Protein AF-A0A5K1DPZ9-F1 (afdb_monomer)

Structure (mmCIF, N/CA/C/O backbone):
data_AF-A0A5K1DPZ9-F1
#
_entry.id   AF-A0A5K1DPZ9-F1
#
loop_
_atom_site.group_PDB
_atom_site.id
_atom_site.type_symbol
_atom_site.label_atom_id
_atom_site.label_alt_id
_atom_site.label_comp_id
_atom_site.label_asym_id
_atom_site.label_entity_id
_atom_site.label_seq_id
_atom_site.pdbx_PDB_ins_code
_atom_site.Cartn_x
_atom_site.Cartn_y
_atom_site.Cartn_z
_atom_site.occupancy
_atom_site.B_iso_or_equiv
_atom_site.auth_seq_id
_atom_site.auth_comp_id
_atom_site.auth_asym_id
_atom_site.auth_atom_id
_atom_site.pdbx_PDB_model_num
ATOM 1 N N . THR A 1 1 ? -26.728 1.963 1.197 1.00 38.94 1 THR A N 1
ATOM 2 C CA . THR A 1 1 ? -26.858 2.269 2.638 1.00 38.94 1 THR A CA 1
ATOM 3 C C . THR A 1 1 ? -25.895 3.391 2.950 1.00 38.94 1 THR A C 1
ATOM 5 O O . THR A 1 1 ? -24.713 3.185 2.705 1.00 38.94 1 THR A O 1
ATOM 8 N N . PRO A 1 2 ? -26.332 4.582 3.393 1.00 40.69 2 PRO A N 1
ATOM 9 C CA . PRO A 1 2 ? -25.374 5.564 3.884 1.00 40.69 2 PRO A CA 1
ATOM 10 C C . PRO A 1 2 ? -24.814 5.032 5.212 1.00 40.69 2 PRO A C 1
ATOM 12 O O . PRO A 1 2 ? -25.579 4.618 6.084 1.00 40.69 2 PRO A O 1
ATOM 15 N N . MET A 1 3 ? -23.490 4.927 5.308 1.00 49.69 3 MET A N 1
ATOM 16 C CA . MET A 1 3 ? -22.796 4.342 6.460 1.00 49.69 3 MET A CA 1
ATOM 17 C C . MET A 1 3 ? -22.675 5.395 7.570 1.00 49.69 3 MET A C 1
ATOM 19 O O . MET A 1 3 ? -22.384 6.556 7.293 1.00 49.69 3 MET A O 1
ATOM 23 N N . ALA A 1 4 ? -22.995 5.006 8.805 1.00 47.25 4 ALA A N 1
ATOM 24 C CA . ALA A 1 4 ? -23.204 5.917 9.929 1.00 47.25 4 ALA A CA 1
ATOM 25 C C . ALA A 1 4 ? -21.896 6.566 10.444 1.00 47.25 4 ALA A C 1
ATOM 27 O O . ALA A 1 4 ? -20.842 5.937 10.358 1.00 47.25 4 ALA A O 1
ATOM 28 N N . PRO A 1 5 ? -21.956 7.782 11.027 1.00 51.44 5 PRO A N 1
ATOM 29 C CA . PRO A 1 5 ? -20.809 8.411 11.682 1.00 51.44 5 PRO A CA 1
ATOM 30 C C . PRO A 1 5 ? -20.382 7.622 12.927 1.00 51.44 5 PRO A C 1
ATOM 32 O O . PRO A 1 5 ? -21.224 7.221 13.735 1.00 51.44 5 PRO A O 1
ATOM 35 N N . GLY A 1 6 ? -19.076 7.418 13.096 1.00 49.28 6 GLY A N 1
ATOM 36 C CA . GLY A 1 6 ? -18.513 6.735 14.256 1.00 49.28 6 GLY A CA 1
ATOM 37 C C . GLY A 1 6 ? -18.212 7.694 15.408 1.00 49.28 6 GLY A C 1
ATOM 38 O O . GLY A 1 6 ? -17.197 8.371 15.381 1.00 49.28 6 GLY A O 1
ATOM 39 N N . GLY A 1 7 ? -19.050 7.686 16.449 1.00 53.12 7 GLY A N 1
ATOM 40 C CA . GLY A 1 7 ? -18.667 8.079 17.816 1.00 53.12 7 GLY A CA 1
ATOM 41 C C . GLY A 1 7 ? -18.277 9.545 18.080 1.00 53.12 7 GLY A C 1
ATOM 42 O O . GLY A 1 7 ? -18.290 10.404 17.212 1.00 53.12 7 GLY A O 1
ATOM 43 N N . SER A 1 8 ? -17.986 9.848 19.351 1.00 51.06 8 SER A N 1
ATOM 44 C CA . SER A 1 8 ? -17.953 11.191 19.960 1.00 51.06 8 SER A CA 1
ATOM 45 C C . SER A 1 8 ? -16.770 12.104 19.582 1.00 51.06 8 SER A C 1
ATOM 47 O O . SER A 1 8 ? -16.481 13.041 20.325 1.00 51.06 8 SER A O 1
ATOM 49 N N . GLN A 1 9 ? -16.066 11.855 18.476 1.00 53.97 9 GLN A N 1
ATOM 50 C CA . GLN A 1 9 ? -14.869 12.611 18.082 1.00 53.97 9 GLN A CA 1
ATOM 51 C C . GLN A 1 9 ? -14.850 12.889 16.569 1.00 53.97 9 GLN A C 1
ATOM 53 O O . GLN A 1 9 ? -14.183 12.210 15.798 1.00 53.97 9 GLN A O 1
ATOM 58 N N . GLY A 1 10 ? -15.576 13.927 16.146 1.00 56.53 10 GLY A N 1
ATOM 59 C CA . GLY A 1 10 ? -15.526 14.441 14.771 1.00 56.53 10 GLY A CA 1
ATOM 60 C C . GLY A 1 10 ? -16.196 13.557 13.709 1.00 56.53 10 GLY A C 1
ATOM 61 O O . GLY A 1 10 ? -16.553 12.407 13.930 1.00 56.53 10 GLY A O 1
ATOM 62 N N . THR A 1 11 ? -16.415 14.130 12.526 1.00 69.38 11 THR A N 1
ATOM 63 C CA . THR A 1 11 ? -17.128 13.519 11.389 1.00 69.38 11 THR A CA 1
ATOM 64 C C . THR A 1 11 ? -16.234 12.589 10.558 1.00 69.38 11 THR A C 1
ATOM 66 O O . THR A 1 11 ? -16.290 12.626 9.329 1.00 69.38 11 THR A O 1
ATOM 69 N N . TYR A 1 12 ? -15.354 11.814 11.193 1.00 73.62 12 TYR A N 1
ATOM 70 C CA . TYR A 1 12 ? -14.464 10.898 10.479 1.00 73.62 12 TYR A CA 1
ATOM 71 C C . TYR A 1 12 ? -15.162 9.566 10.197 1.00 73.62 12 TYR A C 1
ATOM 73 O O . TYR A 1 12 ? -15.909 9.037 11.023 1.00 73.62 12 TYR A O 1
ATOM 81 N N . TYR A 1 13 ? -14.897 9.007 9.018 1.00 81.81 13 TYR A N 1
ATOM 82 C CA . TYR A 1 13 ? -15.325 7.660 8.663 1.00 81.81 13 TYR A CA 1
ATOM 83 C C . TYR A 1 13 ? -14.196 6.694 9.004 1.00 81.81 13 TYR A C 1
ATOM 85 O O . TYR A 1 13 ? -13.175 6.674 8.320 1.00 81.81 13 TYR A O 1
ATOM 93 N N . VAL A 1 14 ? -14.371 5.921 10.076 1.00 85.56 14 VAL A N 1
ATOM 94 C CA . VAL A 1 14 ? -13.345 5.012 10.598 1.00 85.56 14 VAL A CA 1
ATOM 95 C C . VAL A 1 14 ? -13.751 3.562 10.356 1.00 85.56 14 VAL A C 1
ATOM 97 O O . VAL A 1 14 ? -14.865 3.164 10.697 1.00 85.56 14 VAL A O 1
ATOM 100 N N . LEU A 1 15 ? -12.840 2.771 9.790 1.00 88.75 15 LEU A N 1
ATOM 101 C CA . LEU A 1 15 ? -12.957 1.317 9.664 1.00 88.75 15 LEU A CA 1
ATOM 102 C C . LEU A 1 15 ? -11.798 0.624 10.384 1.00 88.75 15 LEU A C 1
ATOM 104 O O . LEU A 1 15 ? -10.697 1.159 10.450 1.00 88.75 15 LEU A O 1
ATOM 108 N N . ASN A 1 16 ? -12.011 -0.603 10.855 1.00 89.88 16 ASN A N 1
ATOM 109 C CA . ASN A 1 16 ? -10.950 -1.402 11.470 1.00 89.88 16 ASN A CA 1
ATOM 110 C C . ASN A 1 16 ? -10.340 -2.345 10.430 1.00 89.88 16 ASN A C 1
ATOM 112 O O . ASN A 1 16 ? -11.002 -3.274 9.951 1.00 89.88 16 ASN A O 1
ATOM 116 N N . LEU A 1 17 ? -9.071 -2.113 10.103 1.00 92.31 17 LEU A N 1
ATOM 117 C CA . LEU A 1 17 ? -8.258 -2.981 9.266 1.00 92.31 17 LEU A CA 1
ATOM 118 C C . LEU A 1 17 ? -7.911 -4.263 10.033 1.00 92.31 17 LEU A C 1
ATOM 120 O O . LEU A 1 17 ? -7.648 -4.276 11.234 1.00 92.31 17 LEU A O 1
ATOM 124 N N . THR A 1 18 ? -7.959 -5.392 9.352 1.00 94.25 18 THR A N 1
ATOM 125 C CA . THR A 1 18 ? -7.637 -6.709 9.909 1.00 94.25 18 THR A CA 1
ATOM 126 C C . THR A 1 18 ? -6.372 -7.273 9.304 1.00 94.25 18 THR A C 1
ATOM 128 O O . THR A 1 18 ? -5.615 -7.918 10.019 1.00 94.25 18 THR A O 1
ATOM 131 N N . ASP A 1 19 ? -6.145 -7.028 8.016 1.00 96.06 19 ASP A N 1
ATOM 132 C CA . ASP A 1 19 ? -4.964 -7.483 7.299 1.00 96.06 19 ASP A CA 1
ATOM 133 C C . ASP A 1 19 ? -4.863 -6.785 5.938 1.00 96.06 19 ASP A C 1
ATOM 135 O O . ASP A 1 19 ? -5.807 -6.127 5.491 1.00 96.06 19 ASP A O 1
ATOM 139 N N . ILE A 1 20 ? -3.748 -6.994 5.246 1.00 97.62 20 ILE A N 1
ATOM 140 C CA . ILE A 1 20 ? -3.567 -6.626 3.843 1.00 97.62 20 ILE A CA 1
ATOM 141 C C . ILE A 1 20 ? -3.083 -7.868 3.097 1.00 97.62 20 ILE A C 1
ATOM 143 O O . ILE A 1 20 ? -2.264 -8.635 3.604 1.00 97.62 20 ILE A O 1
ATOM 147 N N . SER A 1 21 ? -3.590 -8.072 1.887 1.00 98.19 21 SER A N 1
ATOM 148 C CA . SER A 1 21 ? -3.037 -9.035 0.937 1.00 98.19 21 SER A CA 1
ATOM 149 C C . SER A 1 21 ? -2.356 -8.306 -0.211 1.00 98.19 21 SER A C 1
ATOM 151 O O . SER A 1 21 ? -2.898 -7.331 -0.732 1.00 98.19 21 SER A O 1
ATOM 153 N N . ILE A 1 22 ? -1.192 -8.799 -0.628 1.00 97.19 22 ILE A N 1
ATOM 154 C CA . ILE A 1 22 ? -0.477 -8.344 -1.824 1.00 97.19 22 ILE A CA 1
ATOM 155 C C . ILE A 1 22 ? -0.507 -9.486 -2.834 1.00 97.19 22 ILE A C 1
ATOM 157 O O . ILE A 1 22 ? -0.092 -10.610 -2.534 1.00 97.19 22 ILE A O 1
ATOM 161 N N . ALA A 1 23 ? -1.047 -9.203 -4.018 1.00 93.00 23 ALA A N 1
ATOM 162 C CA . ALA A 1 23 ? -1.520 -10.205 -4.961 1.00 93.00 23 ALA A CA 1
ATOM 163 C C . ALA A 1 23 ? -2.430 -11.228 -4.251 1.00 93.00 23 ALA A C 1
ATOM 165 O O . ALA A 1 23 ? -3.517 -10.878 -3.800 1.00 93.00 23 ALA A O 1
ATOM 166 N N . ASN A 1 24 ? -1.966 -12.470 -4.100 1.00 89.50 24 ASN A N 1
ATOM 167 C CA . ASN A 1 24 ? -2.717 -13.554 -3.461 1.00 89.50 24 ASN A CA 1
ATOM 168 C C . ASN A 1 24 ? -2.133 -13.974 -2.100 1.00 89.50 24 ASN A C 1
ATOM 170 O O . ASN A 1 24 ? -2.517 -15.016 -1.570 1.00 89.50 24 ASN A O 1
ATOM 174 N N . SER A 1 25 ? -1.187 -13.207 -1.545 1.00 95.62 25 SER A N 1
ATOM 175 C CA . SER A 1 25 ? -0.531 -13.526 -0.275 1.00 95.62 25 SER A CA 1
ATOM 176 C C . SER A 1 25 ? -0.984 -12.583 0.829 1.00 95.62 25 SER A C 1
ATOM 178 O O . SER A 1 25 ? -0.790 -11.371 0.740 1.00 95.62 25 SER A O 1
ATOM 180 N N . ARG A 1 26 ? -1.531 -13.161 1.898 1.00 96.75 26 ARG A N 1
ATOM 181 C CA . ARG A 1 26 ? -1.926 -12.445 3.112 1.00 96.75 26 ARG A CA 1
ATOM 182 C C . ARG A 1 26 ? -0.699 -12.134 3.966 1.00 96.75 26 ARG A C 1
ATOM 184 O O . ARG A 1 26 ? 0.135 -13.017 4.167 1.00 96.75 26 ARG A O 1
ATOM 191 N N . LEU A 1 27 ? -0.580 -10.897 4.446 1.00 95.75 27 LEU A N 1
ATOM 192 C CA . LEU A 1 27 ? 0.605 -10.455 5.184 1.00 95.75 27 LEU A CA 1
ATOM 193 C C . LEU A 1 27 ? 0.609 -10.913 6.647 1.00 95.75 27 LEU A C 1
ATOM 195 O O . LEU A 1 27 ? 1.687 -11.104 7.202 1.00 95.75 27 LEU A O 1
ATOM 199 N N . ASN A 1 28 ? -0.562 -11.157 7.248 1.00 95.12 28 ASN A N 1
ATOM 200 C CA . ASN A 1 28 ? -0.712 -11.440 8.680 1.00 95.12 28 ASN A CA 1
ATOM 201 C C . ASN A 1 28 ? -0.086 -10.325 9.526 1.00 95.12 28 ASN A C 1
ATOM 203 O O . ASN A 1 28 ? 0.769 -10.580 10.382 1.00 95.12 28 ASN A O 1
ATOM 207 N N . ILE A 1 29 ? -0.506 -9.089 9.236 1.00 90.94 29 ILE A N 1
ATOM 208 C CA . ILE A 1 29 ? 0.071 -7.869 9.808 1.00 90.94 29 ILE A CA 1
ATOM 209 C C . ILE A 1 29 ? 0.132 -7.951 11.330 1.00 90.94 29 ILE A C 1
ATOM 211 O O . ILE A 1 29 ? -0.861 -8.211 12.013 1.00 90.94 29 ILE A O 1
ATOM 215 N N . GLN A 1 30 ? 1.315 -7.661 11.858 1.00 89.19 30 GLN A N 1
ATOM 216 C CA . GLN A 1 30 ? 1.502 -7.404 13.275 1.00 89.19 30 GLN A CA 1
ATOM 217 C C . GLN A 1 30 ? 1.329 -5.906 13.519 1.00 89.19 30 GLN A C 1
ATOM 219 O O . GLN A 1 30 ? 2.164 -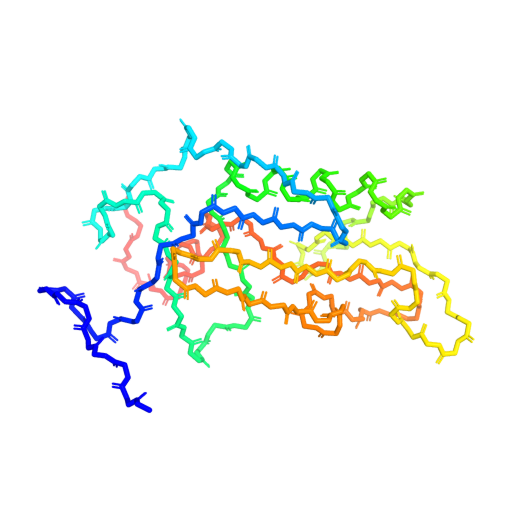5.121 13.088 1.00 89.19 30 GLN A O 1
ATOM 224 N N . PHE A 1 31 ? 0.271 -5.521 14.231 1.00 83.00 31 PHE A N 1
ATOM 225 C CA . PHE A 1 31 ? 0.008 -4.133 14.657 1.00 83.00 31 PHE A CA 1
ATOM 226 C C . PHE A 1 31 ? 0.760 -3.773 15.953 1.00 83.00 31 PHE A C 1
ATOM 228 O O . PHE A 1 31 ? 0.320 -2.932 16.732 1.00 83.00 31 PHE A O 1
ATOM 235 N N . GLY A 1 32 ? 1.831 -4.513 16.260 1.00 61.78 32 GLY A N 1
ATOM 236 C CA . GLY A 1 32 ? 2.473 -4.542 17.575 1.00 61.78 32 GLY A CA 1
ATOM 237 C C . GLY A 1 32 ? 3.281 -3.291 17.930 1.00 61.78 32 GLY A C 1
ATOM 238 O O . GLY A 1 32 ? 3.736 -3.198 19.068 1.00 61.78 32 GLY A O 1
ATOM 239 N N . GLY A 1 33 ? 3.468 -2.356 16.992 1.00 56.38 33 GLY A N 1
ATOM 240 C CA . GLY A 1 33 ? 4.175 -1.088 17.196 1.00 56.38 33 GLY A CA 1
ATOM 241 C C . GLY A 1 33 ? 3.354 0.160 16.858 1.00 56.38 33 GLY A C 1
ATOM 242 O O . GLY A 1 33 ? 3.758 1.260 17.234 1.00 56.38 33 GLY A O 1
ATOM 243 N N . ALA A 1 3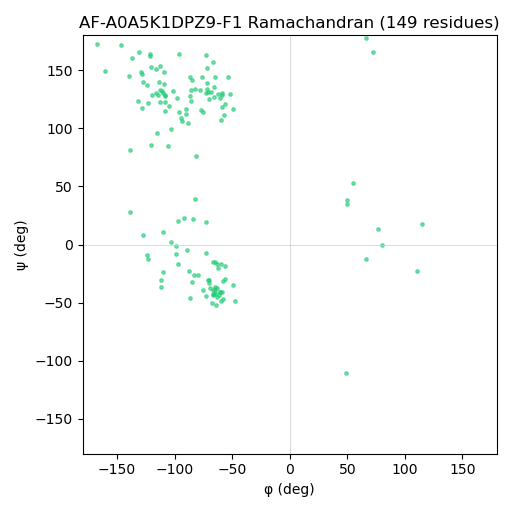4 ? 2.211 0.011 16.187 1.00 55.78 34 ALA A N 1
ATOM 244 C CA . ALA A 1 34 ? 1.321 1.106 15.836 1.00 55.78 34 ALA A CA 1
ATOM 245 C C . ALA A 1 34 ? 0.844 1.827 17.105 1.00 55.78 34 ALA A C 1
ATOM 247 O O . ALA A 1 34 ? 0.026 1.315 17.875 1.00 55.78 34 ALA A O 1
ATOM 248 N N . GLN A 1 35 ? 1.371 3.033 17.339 1.00 53.06 35 GLN A N 1
ATOM 249 C CA . GLN A 1 35 ? 0.887 3.883 18.418 1.00 53.06 35 GLN A CA 1
ATOM 250 C C . GLN A 1 35 ? -0.595 4.151 18.180 1.00 53.06 35 GLN A C 1
ATOM 252 O O . GLN A 1 35 ? -0.987 4.748 17.178 1.00 53.06 35 GLN A O 1
ATOM 257 N N . THR A 1 36 ? -1.427 3.723 19.125 1.00 54.97 36 THR A N 1
A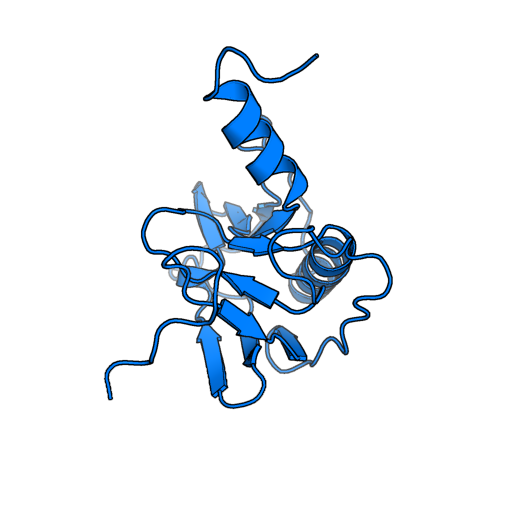TOM 258 C CA . THR A 1 36 ? -2.804 4.192 19.202 1.00 54.97 36 THR A CA 1
ATOM 259 C C . THR A 1 36 ? -2.751 5.706 19.327 1.00 54.97 36 THR A C 1
ATOM 261 O O . THR A 1 36 ? -2.297 6.229 20.348 1.00 54.97 36 THR A O 1
ATOM 264 N N . THR A 1 37 ? -3.193 6.429 18.304 1.00 55.31 37 THR A N 1
ATOM 265 C CA . THR A 1 37 ? -3.391 7.865 18.463 1.00 55.31 37 THR A CA 1
ATOM 266 C C . THR A 1 37 ? -4.510 8.067 19.484 1.00 55.31 37 THR A C 1
ATOM 268 O O . THR A 1 37 ? -5.476 7.296 19.527 1.00 55.31 37 THR A O 1
ATOM 271 N N . ALA A 1 38 ? -4.405 9.112 20.309 1.00 53.09 38 ALA A N 1
ATOM 272 C CA . ALA A 1 38 ? -5.465 9.474 21.258 1.00 53.09 38 ALA A CA 1
ATOM 273 C C . ALA A 1 38 ? -6.827 9.708 20.565 1.00 53.09 38 ALA A C 1
ATOM 275 O O . ALA A 1 38 ? -7.865 9.660 21.222 1.00 53.09 38 ALA A O 1
ATOM 276 N N . LEU A 1 39 ? -6.799 9.940 19.247 1.00 58.81 39 LEU A N 1
ATOM 277 C CA . LEU A 1 39 ? -7.946 10.143 18.369 1.00 58.81 39 LEU A CA 1
ATOM 278 C C . LEU A 1 39 ? -8.708 8.847 18.042 1.00 58.81 39 LEU A C 1
ATOM 280 O O . LEU A 1 39 ? -9.930 8.866 17.956 1.00 58.81 39 LEU A O 1
ATOM 284 N N . LEU A 1 40 ? -8.009 7.728 17.821 1.00 66.75 40 LEU A N 1
ATOM 285 C CA . LEU A 1 40 ? -8.634 6.511 17.283 1.00 66.75 40 LEU A CA 1
ATOM 286 C C . LEU A 1 40 ? -8.727 5.365 18.294 1.00 66.75 40 LEU A C 1
ATOM 288 O O . LEU A 1 40 ? -9.591 4.505 18.150 1.00 66.75 40 LEU A O 1
ATOM 292 N N . GLY A 1 41 ? -7.872 5.334 19.323 1.00 65.31 41 GLY A N 1
ATOM 293 C CA . GLY A 1 41 ? -7.937 4.355 20.422 1.00 65.31 41 GLY A CA 1
ATOM 294 C C . GLY A 1 41 ? -7.665 2.886 20.046 1.00 65.31 41 GLY A C 1
ATOM 295 O O . GLY A 1 41 ? -7.435 2.071 20.934 1.00 65.31 41 GLY A O 1
ATOM 296 N N . ASP A 1 42 ? -7.643 2.552 18.755 1.00 75.25 42 ASP A N 1
ATOM 297 C CA . ASP A 1 42 ? -7.289 1.246 18.197 1.00 75.25 42 ASP A CA 1
ATOM 298 C C . ASP A 1 42 ? -6.288 1.445 17.051 1.00 75.25 42 ASP A C 1
ATOM 300 O O . ASP A 1 42 ? -6.574 2.145 16.078 1.00 75.25 42 ASP A O 1
ATOM 304 N N . ALA A 1 43 ? -5.130 0.794 17.163 1.00 76.81 43 ALA A N 1
ATOM 305 C CA . ALA A 1 43 ? -4.033 0.796 16.197 1.00 76.81 43 ALA A CA 1
ATOM 306 C C . ALA A 1 43 ? -4.431 0.267 14.805 1.00 76.81 43 ALA A C 1
ATOM 308 O O . ALA A 1 43 ? -3.731 0.477 13.819 1.00 76.81 43 ALA A O 1
ATOM 309 N N . ARG A 1 44 ? -5.569 -0.425 14.724 1.00 83.62 44 ARG A N 1
ATOM 310 C CA . ARG A 1 44 ? -6.143 -0.981 13.496 1.00 83.62 44 ARG A CA 1
ATOM 311 C C . ARG A 1 44 ? -7.077 -0.013 12.775 1.00 83.62 44 ARG A C 1
ATOM 313 O O . ARG A 1 44 ? -7.603 -0.351 11.716 1.00 83.62 44 ARG A O 1
ATOM 320 N N . SER A 1 45 ? -7.344 1.148 13.360 1.00 85.25 45 SER A N 1
ATOM 321 C CA . SER A 1 45 ? -8.268 2.131 12.804 1.00 85.25 45 SER A CA 1
ATOM 322 C C . SER A 1 45 ? -7.688 2.798 11.562 1.00 85.25 45 SER A C 1
ATOM 324 O O . SER A 1 45 ? -6.569 3.301 11.579 1.00 85.25 45 SER A O 1
ATOM 326 N N . ILE A 1 46 ? -8.484 2.849 10.500 1.00 86.69 46 ILE A N 1
ATOM 327 C CA . ILE A 1 46 ? -8.192 3.542 9.248 1.00 86.69 46 ILE A CA 1
ATOM 328 C C . ILE A 1 46 ? -9.271 4.592 9.025 1.00 86.69 46 ILE A C 1
ATOM 330 O O . ILE A 1 46 ? -10.463 4.280 9.072 1.00 86.69 46 ILE A O 1
ATOM 334 N N . ILE A 1 47 ? -8.847 5.825 8.761 1.00 87.25 47 ILE A N 1
ATOM 335 C CA . ILE A 1 47 ? -9.729 6.911 8.335 1.00 87.25 47 ILE A CA 1
ATOM 336 C C . ILE A 1 47 ? -9.885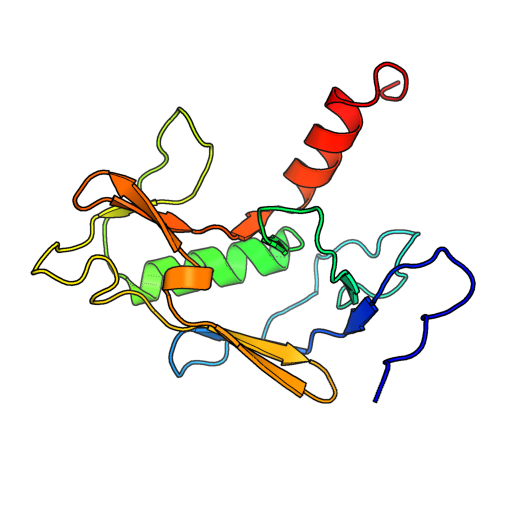 6.832 6.817 1.00 87.25 47 ILE A C 1
ATOM 338 O O . ILE A 1 47 ? -8.904 6.691 6.090 1.00 87.25 47 ILE A O 1
ATOM 342 N N . ILE A 1 48 ? -11.124 6.932 6.344 1.00 87.12 48 ILE A N 1
ATOM 343 C CA . ILE A 1 48 ? -11.435 7.122 4.930 1.00 87.12 48 ILE A CA 1
ATOM 344 C C . ILE A 1 48 ? -11.863 8.567 4.736 1.00 87.12 48 ILE A C 1
ATOM 346 O O . ILE A 1 48 ? -12.872 9.015 5.286 1.00 87.12 48 ILE A O 1
ATOM 350 N N . ASP A 1 49 ? -11.114 9.280 3.911 1.00 84.00 49 ASP A N 1
ATOM 351 C CA . ASP A 1 49 ? -11.400 10.656 3.554 1.00 84.00 49 ASP A CA 1
ATOM 352 C C . ASP A 1 49 ? -11.193 10.876 2.046 1.00 84.00 49 ASP A C 1
ATOM 354 O O . ASP A 1 49 ? -10.565 10.074 1.356 1.00 84.00 49 ASP A O 1
ATOM 358 N N . SER A 1 50 ? -11.783 11.944 1.513 1.00 84.88 50 SER A N 1
ATOM 359 C CA . SER A 1 50 ? -11.650 12.327 0.102 1.00 84.88 50 SER A CA 1
ATOM 360 C C . SER A 1 50 ? -10.616 13.435 -0.135 1.00 84.88 50 SER A C 1
ATOM 362 O O . SER A 1 50 ? -10.488 13.905 -1.264 1.00 84.88 50 SER A O 1
ATOM 364 N N . GLY A 1 51 ? -9.976 13.938 0.923 1.00 82.50 51 GLY A N 1
ATOM 365 C CA . GLY A 1 51 ? -9.044 15.069 0.894 1.00 82.50 51 GLY A CA 1
ATOM 366 C C . GLY A 1 51 ? -7.571 14.662 0.823 1.00 82.50 51 GLY A C 1
ATOM 367 O O . GLY A 1 51 ? -6.733 15.486 0.460 1.00 82.50 51 GLY A O 1
ATOM 368 N N . THR A 1 52 ? -7.257 13.407 1.126 1.00 82.75 52 THR A N 1
ATOM 369 C CA . THR A 1 52 ? -5.902 12.872 1.185 1.00 82.75 52 THR A CA 1
ATOM 370 C C . THR A 1 52 ? -5.563 12.148 -0.116 1.00 82.75 52 THR A C 1
ATOM 372 O O . THR A 1 52 ? -6.282 11.259 -0.567 1.00 82.75 52 THR A O 1
ATOM 375 N N . ALA A 1 53 ? -4.446 12.532 -0.743 1.00 85.69 53 ALA A N 1
ATOM 376 C CA . ALA A 1 53 ? -4.014 11.964 -2.024 1.00 85.69 53 ALA A CA 1
ATOM 377 C C . ALA A 1 53 ? -3.239 10.638 -1.894 1.00 85.69 53 ALA A C 1
ATOM 379 O O . ALA A 1 53 ? -3.215 9.853 -2.840 1.00 85.69 53 ALA A O 1
ATOM 380 N N . LEU A 1 54 ? -2.579 10.404 -0.755 1.00 90.75 54 LEU A N 1
ATOM 381 C CA . LEU A 1 54 ? -1.785 9.205 -0.469 1.00 90.75 54 LEU A CA 1
ATOM 382 C C . LEU A 1 54 ? -2.447 8.381 0.636 1.00 90.75 54 LEU A C 1
ATOM 384 O O . LEU A 1 54 ? -3.152 8.915 1.484 1.00 90.75 54 LEU A O 1
ATOM 388 N N . THR A 1 55 ? -2.198 7.074 0.650 1.00 91.75 55 THR A N 1
ATOM 389 C CA . THR A 1 55 ? -2.584 6.238 1.792 1.00 91.75 55 THR A CA 1
ATOM 390 C C . THR A 1 55 ? -1.470 6.267 2.827 1.00 91.75 55 THR A C 1
ATOM 392 O O . THR A 1 55 ? -0.321 5.973 2.511 1.00 91.75 55 THR A O 1
ATOM 395 N N . TYR A 1 56 ? -1.809 6.582 4.069 1.00 90.19 56 TYR A N 1
ATOM 396 C CA . TYR A 1 56 ? -0.859 6.587 5.173 1.00 90.19 56 TYR A CA 1
ATOM 397 C C . TYR A 1 56 ? -1.139 5.408 6.096 1.00 90.19 56 TYR A C 1
ATOM 399 O O . TYR A 1 56 ? -2.277 5.200 6.518 1.00 90.19 56 TYR A O 1
ATOM 407 N N . LEU A 1 57 ? -0.105 4.626 6.388 1.00 89.94 57 LEU A N 1
ATOM 408 C CA . LEU A 1 57 ? -0.164 3.501 7.317 1.00 89.94 57 LEU A CA 1
ATOM 409 C C . LEU A 1 57 ? 0.752 3.778 8.504 1.00 89.94 57 LEU A C 1
ATOM 411 O O . LEU A 1 57 ? 1.762 4.461 8.359 1.00 89.94 57 LEU A O 1
ATOM 415 N N . ALA A 1 58 ? 0.416 3.233 9.673 1.00 86.56 58 ALA A N 1
ATOM 416 C CA . ALA A 1 58 ? 1.343 3.239 10.801 1.00 86.56 58 ALA A CA 1
ATOM 417 C C . ALA A 1 58 ? 2.689 2.621 10.381 1.00 86.56 58 ALA A C 1
ATOM 419 O O . ALA A 1 58 ? 2.701 1.688 9.579 1.00 86.56 58 ALA A O 1
ATOM 420 N N . GLU A 1 59 ? 3.797 3.152 10.902 1.00 85.12 59 GLU A N 1
ATOM 421 C CA . GLU A 1 59 ? 5.169 2.799 10.500 1.00 85.12 59 GLU A CA 1
ATOM 422 C C . GLU A 1 5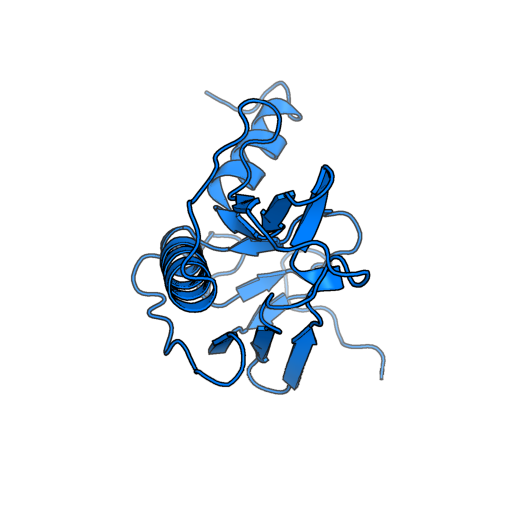9 ? 5.403 1.280 10.431 1.00 85.12 59 GLU A C 1
ATOM 424 O O . GLU A 1 59 ? 5.854 0.762 9.412 1.00 85.12 59 GLU A O 1
ATOM 429 N N . ASP A 1 60 ? 5.002 0.542 11.468 1.00 85.56 60 ASP A N 1
ATOM 430 C CA . ASP A 1 60 ? 5.154 -0.914 11.541 1.00 85.56 60 ASP A CA 1
ATOM 431 C C . ASP A 1 60 ? 4.360 -1.652 10.453 1.00 85.56 60 ASP A C 1
ATOM 433 O O . ASP A 1 60 ? 4.825 -2.653 9.898 1.00 85.56 60 ASP A O 1
ATOM 437 N N . VAL A 1 61 ? 3.166 -1.162 10.123 1.00 91.25 61 VAL A N 1
ATOM 438 C CA . VAL A 1 61 ? 2.336 -1.696 9.040 1.00 91.25 61 VAL A CA 1
ATOM 439 C C . VAL A 1 61 ? 2.919 -1.324 7.675 1.00 91.25 61 VAL A C 1
ATOM 441 O O . VAL A 1 61 ? 2.998 -2.182 6.792 1.00 91.25 61 VAL A O 1
ATOM 444 N N . TYR A 1 62 ? 3.351 -0.073 7.497 1.00 92.31 62 TYR A N 1
ATOM 445 C CA . TYR A 1 62 ? 3.989 0.399 6.271 1.00 92.31 62 TYR A CA 1
ATOM 446 C C . TYR A 1 62 ? 5.234 -0.427 5.945 1.00 92.31 62 TYR A C 1
ATOM 448 O O . TYR A 1 62 ? 5.353 -0.909 4.821 1.00 92.31 62 TYR A O 1
ATOM 456 N N . ASP A 1 63 ? 6.109 -0.678 6.919 1.00 91.31 63 ASP A N 1
ATOM 457 C CA . ASP A 1 63 ? 7.332 -1.457 6.717 1.00 91.31 63 ASP A CA 1
ATOM 458 C C . ASP A 1 63 ? 7.039 -2.888 6.253 1.00 91.31 63 ASP A C 1
ATOM 460 O O . ASP A 1 63 ? 7.705 -3.417 5.355 1.00 91.31 63 ASP A O 1
ATOM 464 N N . GLN A 1 64 ? 6.013 -3.526 6.824 1.00 94.12 64 GLN A N 1
ATOM 465 C CA . GLN A 1 64 ? 5.564 -4.855 6.401 1.00 94.12 64 GLN A CA 1
ATOM 466 C C . GLN A 1 64 ? 5.058 -4.837 4.951 1.00 94.12 64 GLN A C 1
ATOM 468 O O . GLN A 1 64 ? 5.442 -5.696 4.151 1.00 94.12 64 GLN A O 1
ATOM 473 N N . VAL A 1 65 ? 4.252 -3.834 4.586 1.00 94.94 65 VAL A N 1
ATOM 474 C CA . VAL A 1 65 ? 3.741 -3.652 3.219 1.00 94.94 65 VAL A CA 1
ATOM 475 C C . VAL A 1 65 ? 4.881 -3.371 2.240 1.00 94.94 65 VAL A C 1
ATOM 477 O O . VAL A 1 65 ? 5.010 -4.077 1.243 1.00 94.94 65 VAL A O 1
ATOM 480 N N . ALA A 1 66 ? 5.745 -2.398 2.524 1.00 92.88 66 ALA A N 1
ATOM 481 C CA . ALA A 1 66 ? 6.860 -1.999 1.668 1.00 92.88 66 ALA A CA 1
ATOM 482 C C . ALA A 1 66 ? 7.829 -3.164 1.407 1.00 92.88 66 ALA A C 1
ATOM 484 O O . ALA A 1 66 ? 8.270 -3.380 0.272 1.00 92.88 66 ALA A O 1
ATOM 485 N N . ASN A 1 67 ? 8.123 -3.966 2.434 1.00 92.38 67 ASN A N 1
ATOM 486 C CA . ASN A 1 67 ? 8.956 -5.155 2.282 1.00 92.38 67 ASN A CA 1
ATOM 487 C C . ASN A 1 67 ? 8.286 -6.231 1.430 1.00 92.38 67 ASN A C 1
ATOM 489 O O . ASN A 1 67 ? 8.935 -6.806 0.555 1.00 92.38 67 ASN A O 1
ATOM 493 N N . ALA A 1 68 ? 6.995 -6.480 1.628 1.00 94.75 68 ALA A N 1
ATOM 494 C CA . ALA A 1 68 ? 6.274 -7.464 0.837 1.00 94.75 68 ALA A CA 1
ATOM 495 C C . ALA A 1 68 ? 6.089 -7.029 -0.630 1.00 94.75 68 ALA A C 1
ATOM 497 O O . ALA A 1 68 ? 6.257 -7.855 -1.527 1.00 94.75 68 ALA A O 1
ATOM 498 N N . VAL A 1 69 ? 5.855 -5.737 -0.898 1.00 94.44 69 VAL A N 1
ATOM 499 C CA . VAL A 1 69 ? 5.867 -5.176 -2.262 1.00 94.44 69 VAL A CA 1
ATOM 500 C C . VAL A 1 69 ? 7.231 -5.375 -2.912 1.00 94.44 69 VAL A C 1
ATOM 502 O O . VAL A 1 69 ? 7.312 -5.869 -4.035 1.00 94.44 69 VAL A O 1
ATOM 505 N N . ALA A 1 70 ? 8.312 -5.037 -2.209 1.00 90.38 70 ALA A N 1
ATOM 506 C CA . ALA A 1 70 ? 9.656 -5.202 -2.745 1.00 90.38 70 ALA A CA 1
ATOM 507 C C . ALA A 1 70 ? 9.986 -6.665 -3.072 1.00 90.38 70 ALA A C 1
ATOM 509 O O . ALA A 1 70 ? 10.570 -6.937 -4.119 1.00 90.38 70 ALA A O 1
ATOM 510 N N . ASN A 1 71 ? 9.581 -7.597 -2.206 1.00 91.25 71 ASN A N 1
ATOM 511 C CA . ASN A 1 71 ? 9.757 -9.029 -2.439 1.00 91.25 71 ASN A CA 1
ATOM 512 C C . ASN A 1 71 ? 8.943 -9.517 -3.643 1.00 91.25 71 ASN A C 1
ATOM 514 O O . ASN A 1 71 ? 9.427 -10.354 -4.401 1.00 91.25 71 ASN A O 1
ATOM 518 N N . PHE A 1 72 ? 7.725 -8.999 -3.829 1.00 92.25 72 PHE A N 1
ATOM 519 C CA . PHE A 1 72 ? 6.874 -9.359 -4.962 1.00 92.25 72 PHE A CA 1
ATOM 520 C C . PHE A 1 72 ? 7.450 -8.862 -6.289 1.00 92.25 72 PHE A C 1
ATOM 522 O O . PHE A 1 72 ? 7.560 -9.627 -7.243 1.00 92.25 72 PHE A O 1
ATOM 529 N N . ILE A 1 73 ? 7.816 -7.579 -6.348 1.00 88.25 73 ILE A N 1
ATOM 530 C CA . ILE A 1 73 ? 8.289 -6.947 -7.581 1.00 88.25 73 ILE A CA 1
ATOM 531 C C . ILE A 1 73 ? 9.678 -7.488 -7.961 1.00 88.25 73 ILE A C 1
ATOM 533 O O . ILE A 1 73 ? 9.979 -7.620 -9.144 1.00 88.25 73 ILE A O 1
ATOM 537 N N . ASN A 1 74 ? 10.519 -7.836 -6.976 1.00 83.94 74 ASN A N 1
ATOM 538 C CA . ASN A 1 74 ? 11.875 -8.354 -7.197 1.00 83.94 74 ASN A CA 1
ATOM 539 C C . ASN A 1 74 ? 12.693 -7.470 -8.172 1.00 83.94 74 ASN A C 1
ATOM 541 O O . ASN A 1 74 ? 13.438 -7.951 -9.031 1.00 83.94 74 ASN A O 1
ATOM 545 N N . HIS A 1 75 ? 12.508 -6.153 -8.060 1.00 75.12 75 HIS A N 1
ATOM 546 C CA . HIS A 1 75 ? 13.226 -5.136 -8.825 1.00 75.12 75 HIS A CA 1
ATOM 547 C C . HIS A 1 75 ? 13.956 -4.175 -7.895 1.00 75.12 75 HIS A C 1
ATOM 549 O O . HIS A 1 75 ? 13.693 -4.108 -6.692 1.00 75.12 75 HIS A O 1
ATOM 555 N N . GLU A 1 76 ? 14.894 -3.436 -8.477 1.00 79.31 76 GLU A N 1
ATOM 556 C CA . GLU A 1 76 ? 15.677 -2.435 -7.769 1.00 79.31 76 GLU A CA 1
ATOM 557 C C . GLU A 1 76 ? 14.764 -1.346 -7.193 1.00 79.31 76 GLU A C 1
ATOM 559 O O . GLU A 1 76 ? 13.949 -0.750 -7.907 1.00 79.31 76 GLU A O 1
ATOM 564 N N . ARG A 1 77 ? 14.895 -1.124 -5.878 1.00 81.62 77 ARG A N 1
ATOM 565 C CA . ARG A 1 77 ? 14.227 -0.031 -5.171 1.00 81.62 77 ARG A CA 1
ATOM 566 C C . ARG A 1 77 ? 14.903 1.276 -5.560 1.00 81.62 77 ARG A C 1
ATOM 568 O O . ARG A 1 77 ? 16.117 1.413 -5.446 1.00 81.62 77 ARG A O 1
ATOM 575 N N . LEU A 1 78 ? 14.092 2.243 -5.942 1.00 80.75 78 LEU A N 1
ATOM 576 C CA . LEU A 1 78 ? 14.485 3.614 -6.196 1.00 80.75 78 LEU A CA 1
ATOM 577 C C . LEU A 1 78 ? 13.837 4.500 -5.140 1.00 80.75 78 LEU A C 1
ATOM 579 O O . LEU A 1 78 ? 12.658 4.344 -4.823 1.00 80.75 78 LEU A O 1
ATOM 583 N N . SER A 1 79 ? 14.589 5.481 -4.665 1.00 74.06 79 SER A N 1
ATOM 584 C CA . SER A 1 79 ? 14.059 6.570 -3.850 1.00 74.06 79 SER A CA 1
ATOM 585 C C . SER A 1 79 ? 14.349 7.872 -4.587 1.00 74.06 79 SER A C 1
ATOM 587 O O . SER A 1 79 ? 15.408 8.467 -4.376 1.00 74.06 79 SER A O 1
ATOM 589 N N . PRO A 1 80 ? 13.476 8.285 -5.531 1.00 64.88 80 PRO A N 1
ATOM 590 C CA . PRO A 1 80 ? 13.666 9.526 -6.261 1.00 64.88 80 PRO A CA 1
ATOM 591 C C . PRO A 1 80 ? 13.705 10.694 -5.269 1.00 64.88 80 PRO A C 1
ATOM 593 O O . PRO A 1 80 ? 12.781 10.828 -4.461 1.00 64.88 80 PRO A O 1
ATOM 596 N N . PRO A 1 81 ? 14.727 11.564 -5.337 1.00 57.97 81 PRO A N 1
ATOM 597 C CA . PRO A 1 81 ? 14.928 12.629 -4.354 1.00 57.97 81 PRO A CA 1
ATOM 598 C C . PRO A 1 81 ? 13.784 13.656 -4.315 1.00 57.97 81 PRO A C 1
ATOM 600 O O . PRO A 1 81 ? 13.672 14.405 -3.353 1.00 57.97 81 PRO A O 1
ATOM 603 N N . GLU A 1 82 ? 12.934 13.699 -5.345 1.00 61.06 82 GLU A N 1
ATOM 604 C CA . GLU A 1 82 ? 11.880 14.706 -5.504 1.00 61.06 82 GLU A CA 1
ATOM 605 C C . GLU A 1 82 ? 10.545 14.359 -4.829 1.00 61.06 82 GLU A C 1
ATOM 607 O O . GLU A 1 82 ? 9.754 15.269 -4.591 1.00 61.06 82 GLU A O 1
ATOM 612 N N . GLN A 1 83 ? 10.245 13.080 -4.562 1.00 62.81 83 GLN A N 1
ATOM 613 C CA . GLN A 1 83 ? 8.911 12.681 -4.072 1.00 62.81 83 GLN A CA 1
ATOM 614 C C . GLN A 1 83 ? 8.911 11.917 -2.758 1.00 62.81 83 GLN A C 1
ATOM 616 O O . GLN A 1 83 ? 7.833 11.710 -2.207 1.00 62.81 83 GLN A O 1
ATOM 621 N N . ASP A 1 84 ? 10.081 11.514 -2.255 1.00 77.62 84 ASP A N 1
ATOM 622 C CA . ASP A 1 84 ? 10.173 10.734 -1.018 1.00 77.62 84 ASP A CA 1
ATOM 623 C C . ASP A 1 84 ? 9.221 9.514 -1.035 1.00 77.62 84 ASP A C 1
ATOM 625 O O . ASP A 1 84 ? 8.600 9.150 -0.043 1.00 77.62 84 ASP A O 1
ATOM 629 N N . LEU A 1 85 ? 9.036 8.914 -2.218 1.00 84.62 85 LEU A N 1
ATOM 630 C CA . LEU A 1 85 ? 8.210 7.728 -2.438 1.00 84.62 85 LEU A CA 1
ATOM 631 C C . LEU A 1 85 ? 9.105 6.532 -2.739 1.00 84.62 85 LEU A C 1
ATOM 633 O O . LEU A 1 85 ? 10.154 6.660 -3.376 1.00 84.62 85 LEU A O 1
ATOM 637 N N . LEU A 1 86 ? 8.646 5.350 -2.331 1.00 89.25 86 LEU A N 1
ATOM 638 C CA . LEU A 1 86 ? 9.277 4.096 -2.709 1.00 89.25 86 LEU A CA 1
ATOM 639 C C . LEU A 1 86 ? 8.896 3.746 -4.148 1.00 89.25 86 LEU A C 1
ATOM 641 O O . LEU A 1 86 ? 7.726 3.507 -4.448 1.00 89.25 86 LEU A O 1
ATOM 645 N N . CYS A 1 87 ? 9.882 3.715 -5.038 1.00 92.00 87 CYS A N 1
ATOM 646 C CA . CYS A 1 87 ? 9.677 3.477 -6.460 1.00 92.00 87 CYS A CA 1
ATOM 647 C C . CYS A 1 87 ? 10.450 2.256 -6.955 1.00 92.00 87 CYS A C 1
ATOM 649 O O . CYS A 1 87 ? 11.388 1.783 -6.318 1.00 92.00 87 CYS A O 1
ATOM 651 N N . TYR A 1 88 ? 10.046 1.748 -8.112 1.00 90.94 88 TYR A N 1
ATOM 652 C CA . TYR A 1 88 ? 10.595 0.545 -8.717 1.00 90.94 88 TYR A CA 1
ATOM 653 C C . TYR A 1 88 ? 10.738 0.733 -10.219 1.00 90.94 88 TYR A C 1
ATOM 655 O O . TYR A 1 88 ? 9.888 1.356 -10.868 1.00 90.94 88 TYR A O 1
ATOM 663 N N . HIS A 1 89 ? 11.790 0.140 -10.777 1.00 88.19 89 HIS A N 1
ATOM 664 C CA . HIS A 1 89 ? 11.862 -0.074 -12.213 1.00 88.19 89 HIS A CA 1
ATOM 665 C C . HIS A 1 89 ? 10.820 -1.106 -12.641 1.00 88.19 89 HIS A C 1
ATOM 667 O O . HIS A 1 89 ? 10.739 -2.187 -12.062 1.00 88.19 89 HIS A O 1
ATOM 673 N N . VAL A 1 90 ? 10.051 -0.784 -13.677 1.00 86.62 90 VAL A N 1
ATOM 674 C CA . VAL A 1 90 ? 9.062 -1.688 -14.274 1.00 86.62 90 VAL A CA 1
ATOM 675 C C . VAL A 1 90 ? 9.266 -1.769 -15.779 1.00 86.62 90 VAL A C 1
ATOM 677 O O . VAL A 1 90 ? 9.700 -0.809 -16.423 1.00 86.62 90 VAL A O 1
ATOM 680 N N . LYS A 1 91 ? 8.961 -2.930 -16.359 1.00 81.88 91 LYS A N 1
ATOM 681 C CA . LYS A 1 91 ? 8.961 -3.079 -17.816 1.00 81.88 91 LYS A CA 1
ATOM 682 C C . LYS A 1 91 ? 7.766 -2.327 -18.383 1.00 81.88 91 LYS A C 1
ATOM 684 O O . LYS A 1 91 ? 6.658 -2.466 -17.888 1.00 81.88 91 LYS A O 1
ATOM 689 N N . ASN A 1 92 ? 7.994 -1.552 -19.436 1.00 74.25 92 ASN A N 1
ATOM 690 C CA . ASN A 1 92 ? 6.927 -0.863 -20.149 1.00 74.25 92 ASN A CA 1
ATOM 691 C C . ASN A 1 92 ? 6.674 -1.580 -21.482 1.00 74.25 92 ASN A C 1
ATOM 693 O O . ASN A 1 92 ? 7.250 -1.205 -22.503 1.00 74.25 92 ASN A O 1
ATOM 697 N N . ASN A 1 93 ? 5.850 -2.633 -21.463 1.00 78.50 93 ASN A N 1
ATOM 698 C CA . ASN A 1 93 ? 5.496 -3.398 -22.669 1.00 78.50 93 ASN A CA 1
ATOM 699 C C . ASN A 1 93 ? 4.155 -2.949 -23.287 1.00 78.50 93 ASN A C 1
ATOM 701 O O . ASN A 1 93 ? 3.539 -3.700 -24.040 1.00 78.50 93 ASN A O 1
ATOM 705 N N . GLY A 1 94 ? 3.690 -1.735 -22.974 1.00 81.31 94 GLY A N 1
ATOM 706 C CA . GLY A 1 94 ? 2.418 -1.182 -23.454 1.00 81.31 94 GLY A CA 1
ATOM 707 C C . GLY A 1 94 ? 1.346 -1.046 -22.370 1.00 81.31 94 GLY A C 1
ATOM 708 O O . GLY A 1 94 ? 0.486 -0.178 -22.499 1.00 81.31 94 GLY A O 1
ATOM 709 N N . ASP A 1 95 ? 1.439 -1.819 -21.286 1.00 86.62 95 ASP A N 1
ATOM 710 C CA . ASP A 1 95 ? 0.703 -1.578 -20.042 1.00 86.62 95 ASP A CA 1
ATOM 711 C C . ASP A 1 95 ? 1.685 -1.089 -18.960 1.00 86.62 95 ASP A C 1
ATOM 713 O O . ASP A 1 95 ? 2.586 -1.838 -18.572 1.00 86.62 95 ASP A O 1
ATOM 717 N N . PRO A 1 96 ? 1.557 0.160 -18.473 1.00 84.56 96 PRO A N 1
ATOM 718 C CA . PRO A 1 96 ? 2.457 0.700 -17.457 1.00 84.56 96 PRO A CA 1
ATOM 719 C C . PRO A 1 96 ? 2.343 0.005 -16.091 1.00 84.56 96 PRO A C 1
ATOM 721 O O . PRO A 1 96 ? 3.229 0.186 -15.257 1.00 84.56 96 PRO A O 1
ATOM 724 N N . TYR A 1 97 ? 1.279 -0.767 -15.857 1.00 90.25 97 TYR A N 1
ATOM 725 C CA . TYR A 1 97 ? 1.028 -1.472 -14.603 1.00 90.25 97 TYR A CA 1
ATOM 726 C C . TYR A 1 97 ? 1.337 -2.972 -14.668 1.00 90.25 97 TYR A C 1
ATOM 728 O O . TYR A 1 97 ? 1.136 -3.687 -13.682 1.00 90.25 97 TYR A O 1
ATOM 736 N N . GLU A 1 98 ? 1.838 -3.462 -15.804 1.00 88.81 98 GLU A N 1
ATOM 737 C CA . GLU A 1 98 ? 2.182 -4.870 -15.970 1.00 88.81 98 GLU A CA 1
ATOM 738 C C . GLU A 1 98 ? 3.227 -5.311 -14.932 1.00 88.81 98 GLU A C 1
ATOM 740 O O . GLU A 1 98 ? 4.266 -4.677 -14.741 1.00 88.81 98 GLU A O 1
ATOM 745 N N . GLY A 1 99 ? 2.955 -6.430 -14.256 1.00 88.50 99 GLY A N 1
ATOM 746 C CA . GLY A 1 99 ? 3.853 -7.000 -13.249 1.00 88.50 99 GLY A CA 1
ATOM 747 C C . GLY A 1 99 ? 3.783 -6.337 -11.869 1.00 88.50 99 GLY A C 1
ATOM 748 O O . GLY A 1 99 ? 4.466 -6.796 -10.955 1.00 88.50 99 GLY A O 1
ATOM 749 N N . LEU A 1 100 ? 2.945 -5.312 -11.679 1.00 93.50 100 LEU A N 1
ATOM 750 C CA . LEU A 1 100 ? 2.670 -4.743 -10.359 1.00 93.50 100 LEU A CA 1
ATOM 751 C C . LEU A 1 100 ? 1.535 -5.502 -9.649 1.00 93.50 100 LEU A C 1
ATOM 753 O O . LEU A 1 100 ? 0.584 -5.944 -10.300 1.00 93.50 100 LEU A O 1
ATOM 757 N N . PRO A 1 101 ? 1.607 -5.670 -8.316 1.00 95.69 101 PRO A N 1
ATOM 758 C CA . PRO A 1 101 ? 0.604 -6.427 -7.581 1.00 95.69 101 PRO A CA 1
ATOM 759 C C . PRO A 1 101 ? -0.693 -5.632 -7.388 1.00 95.69 101 PRO A C 1
ATOM 761 O O . PRO A 1 101 ? -0.676 -4.435 -7.101 1.00 95.69 101 PRO A O 1
ATOM 764 N N . GLU A 1 102 ? -1.824 -6.334 -7.445 1.00 97.56 102 GLU A N 1
ATOM 765 C CA . GLU A 1 102 ? -3.055 -5.885 -6.787 1.00 97.56 102 GLU A CA 1
ATOM 766 C C . GLU A 1 102 ? -2.873 -5.920 -5.261 1.00 97.56 102 GLU A C 1
ATOM 768 O O . GLU A 1 102 ? -2.065 -6.693 -4.737 1.00 97.56 102 GLU A O 1
ATOM 773 N N . MET A 1 103 ? -3.662 -5.135 -4.530 1.00 98.25 103 MET A N 1
ATOM 774 C CA . MET A 1 103 ? -3.723 -5.209 -3.069 1.00 98.25 103 MET A CA 1
ATOM 775 C C . MET A 1 103 ? -5.159 -5.332 -2.596 1.00 98.25 103 MET A C 1
ATOM 777 O O . MET A 1 103 ? -6.067 -4.759 -3.190 1.00 98.25 103 MET A O 1
ATOM 781 N N . THR A 1 104 ? -5.367 -6.059 -1.505 1.00 98.25 104 THR A N 1
ATOM 782 C CA . THR A 1 104 ? -6.665 -6.115 -0.829 1.00 98.25 104 THR A CA 1
ATOM 783 C C . THR A 1 104 ? -6.502 -5.683 0.614 1.00 98.25 104 THR A C 1
ATOM 785 O O . THR A 1 104 ? -5.736 -6.290 1.357 1.00 98.25 104 THR A O 1
ATOM 788 N N . PHE A 1 105 ? -7.227 -4.644 1.011 1.00 97.00 105 PHE A N 1
ATOM 789 C CA . PHE A 1 105 ? -7.336 -4.220 2.401 1.00 97.00 105 PHE A CA 1
ATOM 790 C C . PHE A 1 105 ? -8.524 -4.945 3.023 1.00 97.00 105 PHE A C 1
ATOM 792 O O . PHE A 1 105 ? -9.663 -4.765 2.589 1.00 97.00 105 PHE A O 1
ATOM 799 N N . HIS A 1 106 ? -8.252 -5.780 4.019 1.00 97.06 106 HIS A N 1
ATOM 800 C CA . HIS A 1 106 ? -9.265 -6.583 4.688 1.00 97.06 106 HIS A CA 1
ATOM 801 C C . HIS A 1 106 ? -9.755 -5.846 5.924 1.00 97.06 106 HIS A C 1
ATOM 803 O O . HIS A 1 106 ? -9.034 -5.765 6.916 1.00 97.06 106 HIS A O 1
ATOM 809 N N . PHE A 1 107 ? -10.978 -5.342 5.910 1.00 94.69 107 PHE A N 1
ATOM 810 C CA . PHE A 1 107 ? -11.642 -4.759 7.074 1.00 94.69 107 PHE A CA 1
ATOM 811 C C . PHE A 1 107 ? -12.536 -5.797 7.756 1.00 94.69 107 PHE A C 1
ATOM 813 O O . PHE A 1 107 ? -12.889 -6.812 7.164 1.00 94.69 107 PHE A O 1
ATOM 820 N N . VAL A 1 108 ? -12.945 -5.538 9.004 1.00 91.12 108 VAL A N 1
ATOM 821 C CA . VAL A 1 108 ? -13.753 -6.488 9.807 1.00 91.12 108 VAL A CA 1
ATOM 822 C C . VAL A 1 108 ? -14.976 -7.036 9.056 1.00 91.12 108 VAL A C 1
ATOM 824 O O . VAL A 1 108 ? -15.323 -8.197 9.240 1.00 91.12 108 VAL A O 1
ATOM 827 N N . ASN A 1 109 ? -15.609 -6.226 8.201 1.00 89.25 109 ASN A N 1
ATOM 828 C CA . ASN A 1 109 ? -16.842 -6.593 7.496 1.00 89.25 109 ASN A CA 1
ATOM 829 C C . ASN A 1 109 ? -16.775 -6.407 5.970 1.00 89.25 109 ASN A C 1
ATOM 831 O O . ASN A 1 109 ? -17.814 -6.469 5.314 1.00 89.25 109 ASN A O 1
ATOM 835 N N . ALA A 1 110 ? -15.605 -6.107 5.401 1.00 93.56 110 ALA A N 1
ATOM 836 C CA . ALA A 1 110 ? -15.489 -5.803 3.977 1.00 93.56 110 ALA A CA 1
ATOM 837 C C . ALA A 1 110 ? -14.056 -5.961 3.472 1.00 93.56 110 ALA A C 1
ATOM 839 O O . ALA A 1 110 ? -13.112 -5.642 4.186 1.00 93.56 110 ALA A O 1
ATOM 840 N N . ASP A 1 111 ? -13.919 -6.331 2.203 1.00 96.06 111 ASP A N 1
ATOM 841 C CA . ASP A 1 111 ? -12.644 -6.325 1.496 1.00 96.06 111 ASP A CA 1
ATOM 842 C C . ASP A 1 111 ? -12.632 -5.195 0.466 1.00 96.06 111 ASP A C 1
ATOM 844 O O . ASP A 1 111 ? -13.533 -5.088 -0.369 1.00 96.06 111 ASP A O 1
ATOM 848 N N . LEU A 1 112 ? -11.594 -4.361 0.507 1.00 95.69 112 LEU A N 1
ATOM 849 C CA . LEU A 1 112 ? -11.327 -3.351 -0.511 1.00 95.69 112 LEU A CA 1
ATOM 850 C C . LEU A 1 112 ? -10.197 -3.842 -1.411 1.00 95.69 112 LEU A C 1
ATOM 852 O O . LEU A 1 112 ? -9.020 -3.736 -1.065 1.00 95.69 112 LEU A O 1
ATOM 856 N N . LYS A 1 113 ? -10.567 -4.379 -2.574 1.00 97.38 113 LYS A N 1
ATOM 857 C CA . LYS A 1 113 ? -9.620 -4.796 -3.607 1.00 97.38 113 LYS A CA 1
ATOM 858 C C . LYS A 1 113 ? -9.254 -3.607 -4.496 1.00 97.38 113 LYS A C 1
ATOM 860 O O . LYS A 1 113 ? -10.132 -2.992 -5.099 1.00 97.38 113 LYS A O 1
ATOM 865 N N . LEU A 1 114 ? -7.964 -3.310 -4.591 1.00 97.00 114 LEU A N 1
ATOM 866 C CA . LEU A 1 114 ? -7.412 -2.207 -5.365 1.00 97.00 114 LEU A CA 1
ATOM 867 C C . LEU A 1 114 ? -6.560 -2.738 -6.528 1.00 97.00 114 LEU A C 1
ATOM 869 O O . LEU A 1 114 ? -5.666 -3.564 -6.305 1.00 97.00 114 LEU A O 1
ATOM 873 N N . PRO A 1 115 ? -6.808 -2.268 -7.764 1.00 97.06 115 PRO A N 1
ATOM 874 C CA . PRO A 1 115 ? -5.924 -2.545 -8.888 1.00 97.06 115 PRO A CA 1
ATOM 875 C C . PRO A 1 115 ? -4.616 -1.744 -8.753 1.00 97.06 115 PRO A C 1
ATOM 877 O O . PRO A 1 115 ? -4.589 -0.735 -8.038 1.00 97.06 115 PRO A O 1
ATOM 880 N N . PRO A 1 116 ? -3.543 -2.108 -9.483 1.00 95.81 116 PRO A N 1
ATOM 881 C CA . PRO A 1 116 ? -2.261 -1.409 -9.396 1.00 95.81 116 PRO A CA 1
ATOM 882 C C . PRO A 1 116 ? -2.356 0.096 -9.680 1.00 95.81 116 PRO A C 1
ATOM 884 O O . PRO A 1 116 ? -1.625 0.872 -9.075 1.00 95.81 116 PRO A O 1
ATOM 887 N N . SER A 1 117 ? -3.302 0.535 -10.517 1.00 94.88 117 SER A N 1
ATOM 888 C CA . SER A 1 117 ? -3.544 1.956 -10.812 1.00 94.88 117 SER A CA 1
ATOM 889 C C . SER A 1 117 ? -3.965 2.799 -9.606 1.00 94.88 117 SER A C 1
ATOM 891 O O . SER A 1 117 ? -3.849 4.019 -9.646 1.00 94.88 117 SER A O 1
ATOM 893 N N . ASN A 1 118 ? -4.462 2.163 -8.543 1.00 95.31 118 ASN A N 1
ATOM 894 C CA . ASN A 1 118 ? -4.861 2.816 -7.296 1.00 95.31 118 ASN A CA 1
ATOM 895 C C . ASN A 1 118 ? -3.783 2.715 -6.204 1.00 95.31 118 ASN A C 1
ATOM 897 O O . ASN A 1 118 ? -3.937 3.314 -5.145 1.00 95.31 118 ASN A O 1
ATOM 901 N N . ILE A 1 119 ? -2.727 1.937 -6.449 1.00 96.00 119 ILE A N 1
ATOM 902 C CA . ILE A 1 119 ? -1.652 1.636 -5.492 1.00 96.00 119 ILE A CA 1
ATOM 903 C C . ILE A 1 119 ? -0.335 2.276 -5.940 1.00 96.00 119 ILE A C 1
ATOM 905 O O . ILE A 1 119 ? 0.510 2.622 -5.116 1.00 96.00 119 ILE A O 1
ATOM 909 N N . PHE A 1 120 ? -0.145 2.412 -7.253 1.00 94.44 120 PHE A N 1
ATOM 910 C CA . PHE A 1 120 ? 1.069 2.921 -7.860 1.00 94.44 120 PHE A CA 1
ATOM 911 C C . PHE A 1 120 ? 0.774 4.112 -8.766 1.00 94.44 120 PHE A C 1
ATOM 913 O O . PHE A 1 120 ? -0.142 4.106 -9.592 1.00 94.44 120 PHE A O 1
ATOM 920 N N . ARG A 1 121 ? 1.631 5.124 -8.665 1.00 92.81 121 ARG A N 1
ATOM 921 C CA . ARG A 1 121 ? 1.696 6.247 -9.592 1.00 92.81 121 ARG A CA 1
ATOM 922 C C . ARG A 1 121 ? 2.858 6.038 -10.552 1.00 92.81 121 ARG A C 1
ATOM 924 O O . ARG A 1 121 ? 3.982 5.789 -10.124 1.00 92.81 121 ARG A O 1
ATOM 931 N N . MET A 1 122 ? 2.612 6.223 -11.842 1.00 91.25 122 MET A N 1
ATOM 932 C CA . MET A 1 122 ? 3.686 6.265 -12.834 1.00 91.25 122 MET A CA 1
ATOM 933 C C . MET A 1 122 ? 4.406 7.609 -12.740 1.00 91.25 122 MET A C 1
ATOM 935 O O . MET A 1 122 ? 3.801 8.651 -12.994 1.00 91.25 122 MET A O 1
ATOM 939 N N . PHE A 1 123 ? 5.677 7.591 -12.339 1.00 86.56 123 PHE A N 1
ATOM 940 C CA . PHE A 1 123 ? 6.479 8.809 -12.191 1.00 86.56 123 PHE A CA 1
ATOM 941 C C . PHE A 1 123 ? 7.142 9.203 -13.512 1.00 86.56 123 PHE A C 1
ATOM 943 O O . PHE A 1 123 ? 7.072 10.351 -13.941 1.00 86.56 123 PHE A O 1
ATOM 950 N N . ALA A 1 124 ? 7.734 8.221 -14.188 1.00 85.38 124 ALA A N 1
ATOM 951 C CA . ALA A 1 124 ? 8.317 8.351 -15.514 1.00 85.38 124 ALA A CA 1
ATOM 952 C C . ALA A 1 124 ? 8.140 7.032 -16.275 1.00 85.38 124 ALA A C 1
ATOM 954 O O . ALA A 1 124 ? 7.722 6.021 -15.704 1.00 85.38 124 ALA A O 1
ATOM 955 N N . SER A 1 125 ? 8.470 7.019 -17.568 1.00 85.12 125 SER A N 1
ATOM 956 C CA . SER A 1 125 ? 8.456 5.773 -18.340 1.00 85.12 125 SER A CA 1
ATOM 957 C C . SER A 1 125 ? 9.354 4.727 -17.672 1.00 85.12 125 SER A C 1
ATOM 959 O O . SER A 1 125 ? 10.551 4.952 -17.509 1.00 85.12 125 SER A O 1
ATOM 961 N N . GLY A 1 126 ? 8.769 3.587 -17.298 1.00 86.62 126 GLY A N 1
ATOM 962 C CA . GLY A 1 126 ? 9.477 2.493 -16.630 1.00 86.62 126 GLY A CA 1
ATOM 963 C C . GLY A 1 126 ? 9.767 2.715 -15.140 1.00 86.62 126 GLY A C 1
ATOM 964 O O . GLY A 1 126 ? 10.572 1.973 -14.581 1.00 86.62 126 GLY A O 1
ATOM 965 N N . ILE A 1 127 ? 9.143 3.712 -14.497 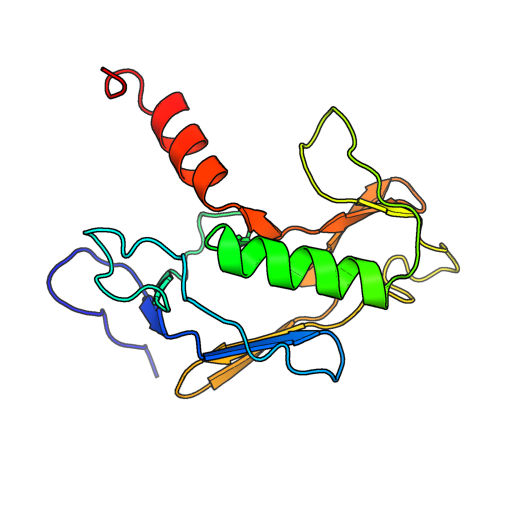1.00 89.25 127 ILE A N 1
ATOM 966 C CA . ILE A 1 127 ? 9.249 3.956 -13.050 1.00 89.25 127 ILE A CA 1
ATOM 967 C C . ILE A 1 127 ? 7.850 4.064 -12.434 1.00 89.25 127 ILE A C 1
ATOM 969 O O . ILE A 1 127 ? 7.099 4.997 -12.735 1.00 89.25 127 ILE A O 1
ATOM 973 N N . ALA A 1 128 ? 7.534 3.138 -11.529 1.00 92.19 128 ALA A N 1
ATOM 974 C CA . ALA A 1 128 ? 6.295 3.116 -10.756 1.00 92.19 128 ALA A CA 1
ATOM 975 C C . ALA A 1 128 ? 6.586 3.365 -9.271 1.00 92.19 128 ALA A C 1
ATOM 977 O O . ALA A 1 128 ? 7.489 2.751 -8.708 1.00 92.19 128 ALA A O 1
ATOM 978 N N . CYS A 1 129 ? 5.824 4.250 -8.634 1.00 93.62 129 CYS A N 1
ATOM 979 C CA . CYS A 1 129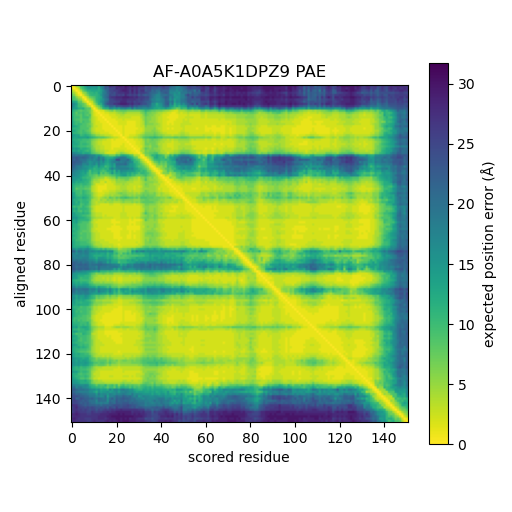 ? 5.999 4.655 -7.241 1.00 93.62 129 CYS A CA 1
ATOM 980 C C . CYS A 1 129 ? 4.790 4.259 -6.401 1.00 93.62 129 CYS A C 1
ATOM 982 O O . CYS A 1 129 ? 3.658 4.551 -6.783 1.00 93.62 129 CYS A O 1
ATOM 984 N N . LEU A 1 130 ? 5.030 3.618 -5.261 1.00 94.19 130 LEU A N 1
ATOM 985 C CA . LEU A 1 130 ? 4.004 3.234 -4.300 1.00 94.19 130 LEU A CA 1
ATOM 986 C C . LEU A 1 130 ? 3.367 4.495 -3.695 1.00 94.19 130 LEU A C 1
ATOM 988 O O . LEU A 1 130 ? 4.072 5.356 -3.178 1.00 94.19 130 LEU A O 1
ATOM 992 N N . THR A 1 131 ? 2.038 4.606 -3.740 1.00 93.81 131 THR A N 1
ATOM 993 C CA . THR A 1 131 ? 1.279 5.738 -3.167 1.00 93.81 131 THR A CA 1
ATOM 994 C C . THR A 1 131 ? 0.831 5.481 -1.726 1.00 93.81 131 THR A C 1
ATOM 996 O O . THR A 1 131 ? -0.139 6.073 -1.249 1.00 93.81 131 THR A O 1
ATOM 999 N N . ILE A 1 132 ? 1.535 4.577 -1.045 1.00 93.44 132 ILE A N 1
ATOM 1000 C CA . ILE A 1 132 ? 1.382 4.258 0.371 1.00 93.44 132 ILE A CA 1
ATOM 1001 C C . ILE A 1 132 ? 2.641 4.754 1.082 1.00 93.44 132 ILE A C 1
ATOM 1003 O O . ILE A 1 132 ? 3.742 4.479 0.605 1.00 93.44 132 ILE A O 1
ATOM 1007 N N . LYS A 1 133 ? 2.485 5.470 2.197 1.00 90.12 133 LYS A N 1
ATOM 1008 C CA . LYS A 1 133 ? 3.593 6.008 3.000 1.00 90.12 133 LYS A CA 1
ATOM 1009 C C . LYS A 1 133 ? 3.436 5.698 4.486 1.00 90.12 133 LYS A C 1
ATOM 1011 O O . LYS A 1 133 ? 2.348 5.356 4.953 1.00 90.12 133 LYS A O 1
ATOM 1016 N N . ASP A 1 134 ? 4.530 5.889 5.215 1.00 86.94 134 ASP A N 1
ATOM 1017 C CA . ASP A 1 134 ? 4.529 5.995 6.671 1.00 86.94 134 ASP A CA 1
ATOM 1018 C C . ASP A 1 134 ? 3.711 7.224 7.115 1.00 86.94 134 ASP A C 1
ATOM 1020 O O . ASP A 1 134 ? 3.898 8.342 6.630 1.00 86.94 134 ASP A O 1
ATOM 1024 N N . GLY A 1 135 ? 2.781 7.011 8.043 1.00 75.06 135 GLY A N 1
ATOM 1025 C CA . GLY A 1 135 ? 1.902 8.026 8.611 1.00 75.06 135 GLY A CA 1
ATOM 1026 C C . GLY A 1 135 ? 2.602 9.111 9.427 1.00 75.06 135 GLY A C 1
ATOM 1027 O O . GLY A 1 135 ? 2.007 10.170 9.624 1.00 75.06 135 GLY A O 1
ATOM 1028 N N . ARG A 1 136 ? 3.866 8.935 9.841 1.00 68.56 136 ARG A N 1
ATOM 1029 C CA . ARG A 1 136 ? 4.643 10.041 10.440 1.00 68.56 136 ARG A CA 1
ATOM 1030 C C . ARG A 1 136 ? 4.766 11.242 9.497 1.00 68.56 136 ARG A C 1
ATOM 1032 O O . ARG A 1 136 ? 4.738 12.382 9.960 1.00 68.56 136 ARG A O 1
ATOM 1039 N N . ASP A 1 137 ? 4.802 11.008 8.187 1.00 58.66 137 ASP A N 1
ATOM 1040 C CA . ASP A 1 137 ? 4.884 12.079 7.189 1.00 58.66 137 ASP A CA 1
ATOM 1041 C C . ASP A 1 137 ? 3.586 12.887 7.074 1.00 58.66 137 ASP A C 1
ATOM 1043 O O . ASP A 1 137 ? 3.630 14.083 6.783 1.00 58.66 137 ASP A O 1
ATOM 1047 N N . ALA A 1 138 ? 2.429 12.264 7.330 1.00 57.91 138 ALA A N 1
ATOM 1048 C CA . ALA A 1 138 ? 1.150 12.974 7.373 1.00 57.91 138 ALA A CA 1
ATOM 1049 C C . ALA A 1 138 ? 1.127 13.984 8.530 1.00 57.91 138 ALA A C 1
ATOM 1051 O O . ALA A 1 138 ? 0.741 15.137 8.338 1.00 57.91 138 ALA A O 1
ATOM 1052 N N . HIS A 1 139 ? 1.633 13.589 9.702 1.00 52.00 139 HIS A N 1
ATOM 1053 C CA . HIS A 1 139 ? 1.758 14.483 10.854 1.00 52.00 139 HIS A CA 1
ATOM 1054 C C . HIS A 1 139 ? 2.768 15.609 10.615 1.00 52.00 139 HIS A C 1
ATOM 1056 O O . HIS A 1 139 ? 2.513 16.751 10.988 1.00 52.00 139 HIS A O 1
ATOM 1062 N N . LEU A 1 140 ? 3.891 15.328 9.946 1.00 45.84 140 LEU A N 1
ATOM 1063 C CA . LEU A 1 140 ? 4.857 16.366 9.575 1.00 45.84 140 LEU A CA 1
ATOM 1064 C C . LEU A 1 140 ? 4.268 17.368 8.573 1.00 45.84 140 LEU A C 1
ATOM 1066 O O . LEU A 1 140 ? 4.539 18.563 8.689 1.00 45.84 140 LEU A O 1
ATOM 1070 N N . TRP A 1 141 ? 3.434 16.921 7.629 1.00 40.62 141 TRP A N 1
ATOM 1071 C CA . TRP A 1 141 ? 2.724 17.812 6.707 1.00 40.62 141 TRP A CA 1
ATOM 1072 C C . TRP A 1 141 ? 1.696 18.695 7.428 1.00 40.62 141 TRP A C 1
ATOM 1074 O O . TRP A 1 141 ? 1.644 19.906 7.189 1.00 40.62 141 TRP A O 1
ATOM 1084 N N . GLU A 1 142 ? 0.918 18.126 8.350 1.00 40.28 142 GLU A N 1
ATOM 1085 C CA . GLU A 1 142 ? -0.006 18.887 9.200 1.00 40.28 142 GLU A CA 1
ATOM 1086 C C . GLU A 1 142 ? 0.740 19.907 10.072 1.00 40.28 142 GLU A C 1
ATOM 1088 O O . GLU A 1 142 ? 0.352 21.073 10.117 1.00 40.28 142 GLU A O 1
ATOM 1093 N N . CYS A 1 143 ? 1.870 19.531 10.678 1.00 39.75 143 CYS A N 1
ATOM 1094 C CA . CYS A 1 143 ? 2.720 20.449 11.440 1.00 39.75 143 CYS A CA 1
ATOM 1095 C C . CYS A 1 143 ? 3.344 21.552 10.568 1.00 39.75 143 CYS A C 1
ATOM 1097 O O . CYS A 1 143 ? 3.392 22.710 10.977 1.00 39.75 143 CYS A O 1
ATOM 1099 N N . CYS A 1 144 ? 3.803 21.238 9.352 1.00 39.41 144 CYS A N 1
ATOM 1100 C CA . CYS A 1 144 ? 4.394 22.235 8.451 1.00 39.41 144 CYS A CA 1
ATOM 1101 C C . CYS A 1 144 ? 3.358 23.222 7.892 1.00 39.41 144 CYS A C 1
ATOM 1103 O O . CYS A 1 144 ? 3.68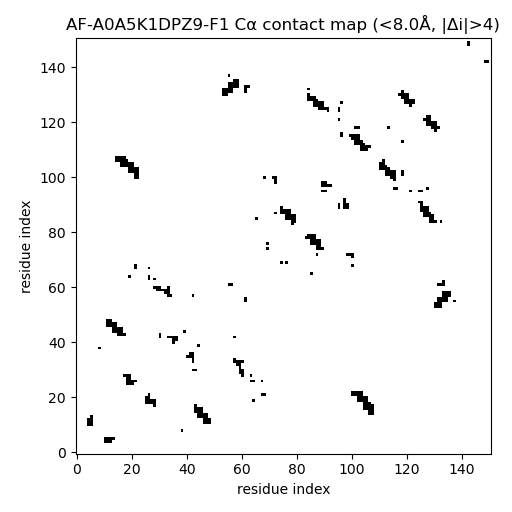9 24.377 7.611 1.00 39.41 144 CYS A O 1
ATOM 1105 N 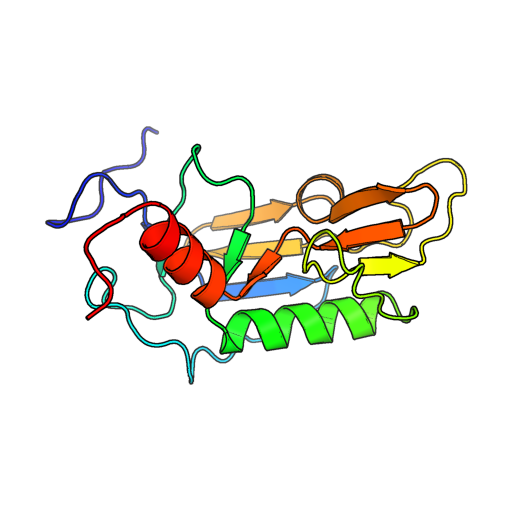N . THR A 1 145 ? 2.107 22.790 7.725 1.00 46.31 145 THR A N 1
ATOM 1106 C CA . THR A 1 145 ? 1.009 23.647 7.252 1.00 46.31 145 THR A CA 1
ATOM 1107 C C . THR A 1 145 ? 0.365 24.440 8.391 1.00 46.31 145 THR A C 1
ATOM 1109 O O . THR A 1 145 ? 0.003 25.605 8.201 1.00 46.31 145 THR A O 1
ATOM 1112 N N . ALA A 1 146 ? 0.328 23.881 9.601 1.00 41.78 146 ALA A N 1
ATOM 1113 C CA . ALA A 1 146 ? 0.013 24.592 10.829 1.00 41.78 146 ALA A CA 1
ATOM 1114 C C . ALA A 1 146 ? 1.250 25.345 11.347 1.00 41.78 146 ALA A C 1
ATOM 1116 O O . ALA A 1 146 ? 1.874 24.969 12.339 1.00 41.78 146 ALA A O 1
ATOM 1117 N N . LYS A 1 147 ? 1.588 26.481 10.717 1.00 38.31 147 LYS A N 1
ATOM 1118 C CA . LYS A 1 147 ? 2.402 27.498 11.405 1.00 38.31 147 LYS A CA 1
ATOM 1119 C C . LYS A 1 147 ? 1.751 27.725 12.775 1.00 38.31 147 LYS A C 1
ATOM 1121 O O . LYS A 1 147 ? 0.624 28.213 12.774 1.00 38.31 147 LYS A O 1
ATOM 1126 N N . HIS A 1 148 ? 2.458 27.405 13.866 1.00 43.50 148 HIS A N 1
ATOM 1127 C CA . HIS A 1 148 ? 2.141 27.601 15.301 1.00 43.50 148 HIS A CA 1
ATOM 1128 C C . HIS A 1 148 ? 1.933 26.344 16.185 1.00 43.50 148 HIS A C 1
ATOM 1130 O O . HIS A 1 148 ? 1.415 26.510 17.284 1.00 43.50 148 HIS A O 1
ATOM 1136 N N . ALA A 1 149 ? 2.354 25.125 15.814 1.00 44.16 149 ALA A N 1
ATOM 1137 C CA . ALA A 1 149 ? 2.194 23.979 16.738 1.00 44.16 149 ALA A CA 1
ATOM 1138 C C . ALA A 1 149 ? 3.366 22.981 16.848 1.00 44.16 149 ALA A C 1
ATOM 1140 O O . ALA A 1 149 ? 3.147 21.826 17.204 1.00 44.16 149 ALA A O 1
ATOM 1141 N N . CYS A 1 150 ? 4.605 23.409 16.610 1.00 40.25 150 CYS A N 1
ATOM 1142 C CA . CYS A 1 150 ? 5.774 22.667 17.093 1.00 40.25 150 CYS A CA 1
ATOM 1143 C C . CYS A 1 150 ? 6.515 23.536 18.113 1.00 40.25 150 CYS A C 1
ATOM 1145 O O . CYS A 1 150 ? 7.286 24.412 17.719 1.00 40.25 150 CYS A O 1
ATOM 1147 N N . GLU A 1 151 ? 6.224 23.322 19.398 1.00 37.84 151 GLU A N 1
ATOM 1148 C CA . GLU A 1 151 ? 7.164 23.581 20.500 1.00 37.84 151 GLU A CA 1
ATOM 1149 C C . GLU A 1 151 ? 7.890 22.278 20.845 1.00 37.84 151 GLU A C 1
ATOM 1151 O O . GLU A 1 151 ? 7.215 21.222 20.863 1.00 37.84 151 GLU A O 1
#

Solvent-accessible surface area (backbone atoms only — not comparable to full-atom values): 9110 Å² total; per-residue (Å²): 129,90,80,77,79,54,70,101,69,65,94,48,45,71,47,48,52,66,37,44,24,54,56,92,44,73,65,75,62,64,67,86,69,33,72,51,47,94,87,65,74,41,58,44,57,40,79,63,72,92,86,64,91,57,48,66,31,46,57,52,52,29,53,53,49,54,51,51,51,44,65,70,59,70,48,64,80,39,69,54,90,87,69,82,35,60,24,31,62,44,64,67,85,83,47,86,57,55,83,54,62,34,37,31,43,31,33,86,89,49,74,50,76,38,56,32,79,78,45,36,44,76,77,48,94,41,30,41,24,43,45,62,40,48,33,69,57,56,54,50,49,52,47,69,70,38,82,90,71,84,130

pLDDT: mean 79.15, std 18.14, range [37.84, 98.25]

Mean predicted aligned error: 9.21 Å

Secondary structure (DSSP, 8-state):
-PPPP-SSS-S-EEEEEEEEEETTEE-----SS----TTTSSTTEEEE-SS-SSEEE-HHHHHHHHHHHHHHH-S-EE--TTT---EEE---SS-TTTTPPPEEEEETTEEEEE-GGGTEEEEETTEEEE-EEETHHHHHHHHHHSTT---

Nearest PDB structures (foldseek):
  1fmx-assembly2_B  TM=7.228E-01  e=3.864E-04  Saccharomyces cerevisiae
  3buh-assembly1_A  TM=6.555E-01  e=1.167E-03  Homo sapiens
  3psg-assembly1_A  TM=6.958E-01  e=1.687E-03  Sus scrofa
  1am5-assembly1_A  TM=6.253E-01  e=3.118E-03  Gadus morhua
  2psg-assembly1_A-2  TM=5.790E-01  e=3.987E-03  Sus scrofa

Organism: NCBI:txid210225

Sequence (151 aa):
TPMAPGGSQGTYYVLNLTDISIANSRLNIQFGGAQTTALLGDARSIIIDSGTALTYLAEDVYDQVANAVANFINHERLSPPEQDLLCYHVKNNGDPYEGLPEMTFHFVNADLKLPPSNIFRMFASGIACLTIKDGRDAHLWECCTAKHACE

Radius of gyration: 16.5 Å; Cα contacts (8 Å, |Δi|>4): 238; chains: 1; bounding box: 42×41×45 Å

Foldseek 3Di:
DPDDADDDADRWDKFFFQWKDWAHRTLRQDLPPQDDDPRHNDSRIDTDDPPDPFAAHAPSRLVSVLVVQCVQLVFDWDQPPPPSFTKGFADPPPDQCPSGTWMWTDTPPDIDTGRSVSQWDDPDRRMITGRYYHCVVVVVVVVVVPPPPDD

InterPro domains:
  IPR021109 Aspartic peptidase domain superfamily [G3DSA:2.40.70.10] (1-140)
  IPR021109 Aspartic peptidase domain superfamily [SSF50630] (2-137)
  IPR032799 Xylanase inhibitor, C-terminal [PF14541] (13-135)
  IPR033121 Peptidase family A1 domain [PS51767] (1-151)
  IPR051708 Plant Aspartic Proteinase A1 [PTHR47967] (1-135)